Protein AF-A0A257E690-F1 (afdb_monomer)

Mean predicted aligned error: 9.6 Å

pLDDT: mean 78.74, std 11.75, range [43.84, 93.94]

Solvent-accessible surface area (backbone atoms only — not comparable to full-atom values): 4786 Å² total; per-residue (Å²): 140,64,71,90,71,39,64,64,58,56,51,53,51,50,51,53,53,46,51,74,74,40,67,65,53,58,58,50,49,47,21,51,53,25,24,54,51,25,36,49,58,59,69,34,76,87,37,52,87,82,40,76,93,47,70,66,56,44,51,53,35,16,52,46,32,18,50,49,40,43,52,51,52,53,52,51,59,51,52,56,59,56,61,76,76,114

Sequence (86 aa):
MNWLYDPLLWAALAQIIAMDRLPWLVPAGGALIGWIAGGMVVADLALQPFFPLDEWVHWIASVGSAAAVLLAGLWLARRERSTALN

Structure (mmCIF, N/CA/C/O backbone):
data_AF-A0A257E690-F1
#
_entry.id   AF-A0A257E690-F1
#
loop_
_atom_site.group_PDB
_atom_site.id
_atom_site.type_symbol
_atom_site.label_atom_id
_atom_site.label_alt_id
_atom_site.label_comp_id
_atom_site.label_asym_id
_atom_site.label_entity_id
_atom_site.label_seq_id
_atom_site.pdbx_PDB_ins_code
_atom_site.Cartn_x
_atom_site.Cartn_y
_atom_site.Cartn_z
_atom_site.occupancy
_atom_site.B_iso_or_equiv
_atom_site.auth_seq_id
_atom_site.auth_comp_id
_atom_site.auth_asym_id
_atom_site.auth_atom_id
_atom_site.pdbx_PDB_model_num
ATOM 1 N N . MET A 1 1 ? 3.806 4.128 40.060 1.00 65.50 1 MET A N 1
ATOM 2 C CA . MET A 1 1 ? 2.865 4.138 38.917 1.00 65.50 1 MET A CA 1
ATOM 3 C C . MET A 1 1 ? 3.405 5.096 37.864 1.00 65.50 1 MET A C 1
ATOM 5 O O . MET A 1 1 ? 2.927 6.216 37.764 1.00 65.50 1 MET A O 1
ATOM 9 N N . ASN A 1 2 ? 4.444 4.682 37.132 1.00 78.75 2 ASN A N 1
ATOM 10 C CA . ASN A 1 2 ? 5.176 5.580 36.223 1.00 78.75 2 ASN A CA 1
ATOM 11 C C . ASN A 1 2 ? 4.993 5.175 34.751 1.00 78.75 2 ASN A C 1
ATOM 13 O O . ASN A 1 2 ? 5.329 5.942 33.861 1.00 78.75 2 ASN A O 1
ATOM 17 N N . TRP A 1 3 ? 4.389 4.006 34.515 1.00 78.31 3 TRP A N 1
ATOM 18 C CA . TRP A 1 3 ? 4.166 3.421 33.194 1.00 78.31 3 TRP A CA 1
ATOM 19 C C . TRP A 1 3 ? 3.265 4.277 32.288 1.00 78.31 3 TRP A C 1
ATOM 21 O O . TRP A 1 3 ? 3.380 4.237 31.072 1.00 78.31 3 TRP A O 1
ATOM 31 N N . LEU A 1 4 ? 2.406 5.122 32.869 1.00 83.44 4 LEU A N 1
ATOM 32 C CA . LEU A 1 4 ? 1.571 6.077 32.128 1.00 83.44 4 LEU A CA 1
ATOM 33 C C . LEU A 1 4 ? 2.379 7.187 31.434 1.00 83.44 4 LEU A C 1
ATOM 35 O O . LEU A 1 4 ? 1.850 7.847 30.543 1.00 83.44 4 LEU A O 1
ATOM 39 N N . TYR A 1 5 ? 3.637 7.402 31.827 1.00 87.62 5 TYR A N 1
ATOM 40 C CA . TYR A 1 5 ? 4.524 8.393 31.211 1.00 87.62 5 TYR A CA 1
ATOM 41 C C . TYR A 1 5 ? 5.504 7.769 30.224 1.00 87.62 5 TYR A C 1
ATOM 43 O O . TYR A 1 5 ? 6.286 8.501 29.621 1.00 87.62 5 TYR A O 1
ATOM 51 N N . ASP A 1 6 ? 5.475 6.445 30.050 1.00 93.38 6 ASP A N 1
ATOM 52 C CA . ASP A 1 6 ? 6.379 5.785 29.122 1.00 93.38 6 ASP A CA 1
ATOM 53 C C . ASP A 1 6 ? 6.012 6.217 27.692 1.00 93.38 6 ASP A C 1
ATOM 55 O O . ASP A 1 6 ? 4.922 5.901 27.201 1.00 93.38 6 ASP A O 1
ATOM 59 N N . PRO A 1 7 ? 6.903 6.931 26.981 1.00 92.75 7 PRO A N 1
ATOM 60 C CA . PRO A 1 7 ? 6.601 7.451 25.648 1.00 92.75 7 PRO A CA 1
ATOM 61 C C . PRO A 1 7 ? 6.338 6.328 24.634 1.00 92.75 7 PRO A C 1
ATOM 63 O O . PRO A 1 7 ? 5.621 6.531 23.658 1.00 92.75 7 PRO A O 1
ATOM 66 N N . LEU A 1 8 ? 6.861 5.125 24.892 1.00 92.94 8 LEU A N 1
ATOM 67 C CA . LEU A 1 8 ? 6.623 3.926 24.087 1.00 92.94 8 LEU A CA 1
ATOM 68 C C . LEU A 1 8 ? 5.149 3.494 24.094 1.00 92.94 8 LEU A C 1
ATOM 70 O O . LEU A 1 8 ? 4.624 3.112 23.051 1.00 92.94 8 LEU A O 1
ATOM 74 N N . LEU A 1 9 ? 4.468 3.588 25.241 1.00 93.25 9 LEU A N 1
ATOM 75 C CA . LEU A 1 9 ? 3.049 3.238 25.351 1.00 93.25 9 LEU A CA 1
ATOM 76 C C . LEU A 1 9 ? 2.181 4.219 24.561 1.00 93.25 9 LEU A C 1
ATOM 78 O O . LEU A 1 9 ? 1.303 3.803 23.807 1.00 93.25 9 LEU A O 1
ATOM 82 N N . TRP A 1 10 ? 2.472 5.516 24.672 1.00 93.94 10 TRP A N 1
ATOM 83 C CA . TRP A 1 10 ? 1.787 6.544 23.890 1.00 93.94 10 TRP A CA 1
ATOM 84 C C . TRP A 1 10 ? 2.044 6.406 22.388 1.00 93.94 10 TRP A C 1
ATOM 86 O O . TRP A 1 10 ? 1.111 6.561 21.602 1.00 93.94 10 TRP A O 1
ATOM 96 N N . ALA A 1 11 ? 3.267 6.056 21.982 1.00 93.12 11 ALA A N 1
ATOM 97 C CA . ALA A 1 11 ? 3.595 5.798 20.582 1.00 93.12 11 ALA A CA 1
ATOM 98 C C . ALA A 1 11 ? 2.821 4.593 20.018 1.00 93.12 11 ALA A C 1
ATOM 100 O O . ALA A 1 11 ? 2.247 4.682 18.932 1.00 93.12 11 ALA A O 1
ATOM 101 N N . ALA A 1 12 ? 2.737 3.490 20.770 1.00 92.38 12 ALA A N 1
ATOM 102 C CA . ALA A 1 12 ? 1.969 2.314 20.366 1.00 92.38 12 ALA A CA 1
ATOM 103 C C . ALA A 1 12 ? 0.464 2.619 20.251 1.00 92.38 12 ALA A C 1
ATOM 105 O O . ALA A 1 12 ? -0.169 2.247 19.264 1.00 92.38 12 ALA A O 1
ATOM 106 N N . LEU A 1 13 ? -0.103 3.354 21.216 1.00 92.12 13 LEU A N 1
ATOM 107 C CA . LEU A 1 13 ? -1.502 3.795 21.167 1.00 92.12 13 LEU A CA 1
ATOM 108 C C . LEU A 1 13 ? -1.771 4.708 19.969 1.00 92.12 13 LEU A C 1
ATOM 110 O O . LEU A 1 13 ? -2.782 4.543 19.288 1.00 92.12 13 LEU A O 1
ATOM 114 N N . ALA A 1 14 ? -0.858 5.637 19.678 1.00 92.44 14 ALA A N 1
ATOM 115 C CA . ALA A 1 14 ? -0.963 6.502 18.510 1.00 92.44 14 ALA A CA 1
ATOM 116 C C . ALA A 1 14 ? -0.997 5.690 17.207 1.00 92.44 14 ALA A C 1
ATOM 118 O O . ALA A 1 14 ? -1.806 5.989 16.330 1.00 92.44 14 ALA A O 1
ATOM 119 N N . GLN A 1 15 ? -0.182 4.634 17.097 1.00 91.06 15 GLN A N 1
ATOM 120 C CA . GLN A 1 15 ? -0.192 3.748 15.933 1.00 91.06 15 GLN A CA 1
ATOM 121 C C . GLN A 1 15 ? -1.523 3.002 15.784 1.00 91.06 15 GLN A C 1
ATOM 123 O O . GLN A 1 15 ? -2.071 2.964 14.685 1.00 91.06 15 GLN A O 1
ATOM 128 N N . ILE A 1 16 ? -2.080 2.468 16.874 1.00 90.69 16 ILE A N 1
ATOM 129 C CA . ILE A 1 16 ? -3.381 1.776 16.851 1.00 90.69 16 ILE A CA 1
ATOM 130 C C . ILE A 1 16 ? -4.488 2.738 16.397 1.00 90.69 16 ILE A C 1
ATOM 132 O O . ILE A 1 16 ? -5.224 2.444 15.458 1.00 90.69 16 ILE A O 1
ATOM 136 N N . ILE A 1 17 ? -4.540 3.937 16.987 1.00 89.62 17 ILE A N 1
ATOM 137 C CA . ILE A 1 17 ? -5.523 4.967 16.625 1.00 89.62 17 ILE A CA 1
ATOM 138 C C . ILE A 1 17 ? -5.368 5.392 15.157 1.00 89.62 17 ILE A C 1
ATOM 140 O O . ILE A 1 17 ? -6.361 5.638 14.468 1.00 89.62 17 ILE A O 1
ATOM 144 N N . ALA A 1 18 ? -4.134 5.481 14.657 1.00 89.56 18 ALA A N 1
ATOM 145 C CA . ALA A 1 18 ? -3.874 5.807 13.261 1.00 89.56 18 ALA A CA 1
ATOM 146 C C . ALA A 1 18 ? -4.419 4.729 12.311 1.00 89.56 18 ALA A C 1
ATOM 148 O O . ALA A 1 18 ? -5.018 5.078 11.292 1.00 89.56 18 ALA A O 1
ATOM 149 N N . MET A 1 19 ? -4.269 3.444 12.652 1.00 87.50 19 MET A N 1
ATOM 150 C CA . MET A 1 19 ? -4.804 2.340 11.846 1.00 87.50 19 MET A CA 1
ATOM 151 C C . MET A 1 19 ? -6.338 2.343 11.801 1.00 87.50 19 MET A C 1
ATOM 153 O O . MET A 1 19 ? -6.904 2.117 10.733 1.00 87.50 19 MET A O 1
ATOM 157 N N . ASP A 1 20 ? -7.005 2.696 12.903 1.00 86.38 20 ASP A N 1
ATOM 158 C CA . ASP A 1 20 ? -8.470 2.815 12.943 1.00 86.38 20 ASP A CA 1
ATOM 159 C C . ASP A 1 20 ? -8.992 4.008 12.125 1.00 86.38 20 ASP A C 1
ATOM 161 O O . ASP A 1 20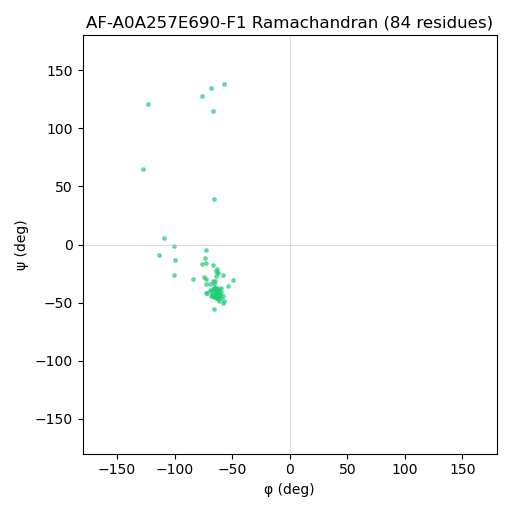 ? -10.071 3.954 11.532 1.00 86.38 20 ASP A O 1
ATOM 165 N N . ARG A 1 21 ? -8.238 5.115 12.078 1.00 86.94 21 ARG A N 1
ATOM 166 C CA . ARG A 1 21 ? -8.644 6.340 11.366 1.00 86.94 21 ARG A CA 1
ATOM 167 C C . ARG A 1 21 ? -8.318 6.319 9.876 1.00 86.94 21 ARG A C 1
ATOM 169 O O . ARG A 1 21 ? -9.017 6.973 9.103 1.00 86.94 21 ARG A O 1
ATOM 176 N N . LEU A 1 22 ? -7.258 5.623 9.468 1.00 88.50 22 LEU A N 1
ATOM 177 C CA . LEU A 1 22 ? -6.720 5.664 8.106 1.00 88.50 22 LEU A CA 1
ATOM 178 C C . LEU A 1 22 ? -6.574 4.247 7.521 1.00 88.50 22 LEU A C 1
ATOM 180 O O . LEU A 1 22 ? -5.469 3.824 7.188 1.00 88.50 22 LEU A O 1
ATOM 184 N N . PRO A 1 23 ? -7.673 3.503 7.309 1.00 81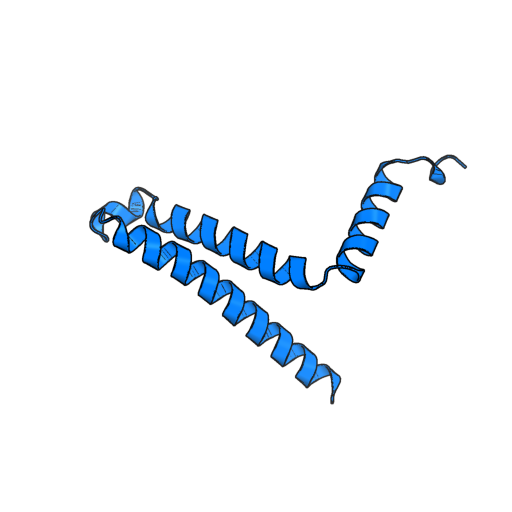.56 23 PRO A N 1
ATOM 185 C CA . PRO A 1 23 ? -7.605 2.143 6.766 1.00 81.56 23 PRO A CA 1
ATOM 186 C C . PRO A 1 23 ? -7.030 2.084 5.340 1.00 81.56 23 PRO A C 1
ATOM 188 O O . PRO A 1 23 ? -6.525 1.049 4.912 1.00 81.56 23 PRO A O 1
ATOM 191 N N . TRP A 1 24 ? -7.054 3.197 4.598 1.00 84.69 24 TRP A N 1
ATOM 192 C CA . TRP A 1 24 ? -6.443 3.295 3.269 1.00 84.69 24 TRP A CA 1
ATOM 193 C C . TRP A 1 24 ? -4.906 3.346 3.306 1.00 84.69 24 TRP A C 1
ATOM 195 O O . TRP A 1 24 ? -4.277 3.097 2.277 1.00 84.69 24 TRP A O 1
ATOM 205 N N . LEU A 1 25 ? -4.284 3.615 4.464 1.00 86.56 25 LEU A N 1
ATOM 206 C CA . LEU A 1 25 ? -2.822 3.683 4.581 1.00 86.56 25 LEU A CA 1
ATOM 207 C C . LEU A 1 25 ? -2.158 2.319 4.359 1.00 86.56 25 LEU A C 1
ATOM 209 O O . LEU A 1 25 ? -1.055 2.259 3.829 1.00 86.56 25 LEU A O 1
ATOM 213 N N . VAL A 1 26 ? -2.830 1.226 4.729 1.00 85.81 26 VAL A N 1
ATOM 214 C CA . VAL A 1 26 ? -2.315 -0.143 4.570 1.00 85.81 26 VAL A CA 1
ATOM 215 C C . VAL A 1 26 ? -2.160 -0.530 3.091 1.00 85.81 26 VAL A C 1
ATOM 217 O O . VAL A 1 26 ? -1.043 -0.861 2.687 1.00 85.81 26 VAL A O 1
ATOM 220 N N . PRO A 1 27 ? -3.206 -0.453 2.240 1.00 87.69 27 PRO A N 1
ATOM 221 C CA . PRO A 1 27 ? -3.047 -0.744 0.817 1.00 87.69 27 PRO A CA 1
ATOM 222 C C . PRO A 1 27 ? -2.144 0.276 0.110 1.00 87.69 27 PRO A C 1
ATOM 224 O O . PRO A 1 27 ? -1.390 -0.115 -0.777 1.00 87.69 27 PRO A O 1
ATOM 227 N N . ALA A 1 28 ? -2.160 1.553 0.515 1.00 87.44 28 ALA A N 1
ATOM 228 C CA . ALA A 1 28 ? -1.274 2.571 -0.052 1.00 87.44 28 ALA A CA 1
ATOM 229 C C . ALA A 1 28 ? 0.208 2.304 0.269 1.00 87.44 28 ALA A C 1
ATOM 231 O O . ALA A 1 28 ? 1.053 2.354 -0.622 1.00 87.44 28 ALA A O 1
ATOM 232 N N . GLY A 1 29 ? 0.521 1.966 1.523 1.00 87.62 29 GLY A N 1
ATOM 233 C CA . GLY A 1 29 ? 1.872 1.612 1.955 1.00 87.62 29 GLY A CA 1
ATOM 234 C C . GLY A 1 29 ? 2.371 0.337 1.280 1.00 87.62 29 GLY A C 1
ATOM 235 O O . GLY A 1 29 ? 3.488 0.313 0.770 1.00 87.62 29 GLY A O 1
ATOM 236 N N . GLY A 1 30 ? 1.524 -0.693 1.185 1.00 88.19 30 GLY A N 1
ATOM 237 C CA . GLY A 1 30 ? 1.847 -1.919 0.453 1.00 88.19 30 GLY A CA 1
ATOM 238 C C . GLY A 1 30 ? 2.145 -1.655 -1.024 1.00 88.19 30 GLY A C 1
ATOM 239 O O . GLY A 1 30 ? 3.154 -2.131 -1.538 1.0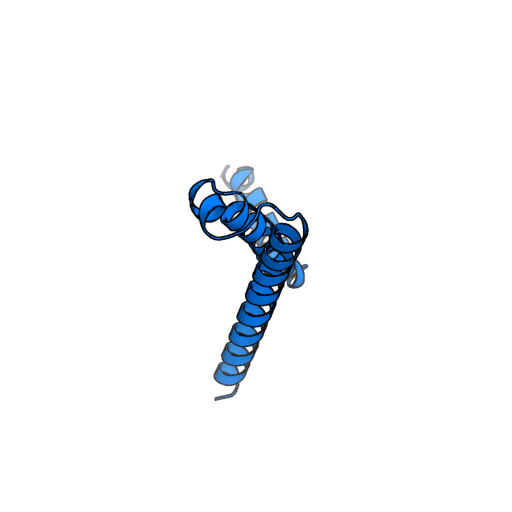0 88.19 30 GLY A O 1
ATOM 240 N N . ALA A 1 31 ? 1.319 -0.848 -1.694 1.00 88.38 31 ALA A N 1
ATOM 241 C CA . ALA A 1 31 ? 1.537 -0.470 -3.090 1.00 88.38 31 ALA A CA 1
ATOM 242 C C . ALA A 1 31 ? 2.852 0.293 -3.292 1.00 88.38 31 ALA A C 1
ATOM 244 O O . ALA A 1 31 ? 3.580 0.013 -4.242 1.00 88.38 31 ALA A O 1
ATOM 245 N N . LEU A 1 32 ? 3.179 1.217 -2.381 1.00 89.88 32 LEU A N 1
ATOM 246 C CA . LEU A 1 32 ? 4.422 1.983 -2.427 1.00 89.88 32 LEU A CA 1
ATOM 247 C C . LEU A 1 32 ? 5.651 1.087 -2.218 1.00 89.88 32 LEU A C 1
ATOM 249 O O . LEU A 1 32 ? 6.622 1.191 -2.962 1.00 89.88 32 LEU A O 1
ATOM 253 N N . ILE A 1 33 ? 5.600 0.170 -1.249 1.00 88.62 33 ILE A N 1
ATOM 254 C CA . ILE A 1 33 ? 6.670 -0.814 -1.035 1.00 88.62 33 ILE A CA 1
ATOM 255 C C . ILE A 1 33 ? 6.799 -1.723 -2.264 1.00 88.62 33 ILE A C 1
ATOM 257 O O . ILE A 1 33 ? 7.912 -1.977 -2.717 1.00 88.62 33 ILE A O 1
ATOM 261 N N . GLY A 1 34 ? 5.678 -2.158 -2.848 1.00 86.81 34 GLY A N 1
ATOM 262 C CA . GLY A 1 34 ? 5.645 -2.931 -4.089 1.00 86.81 34 GLY A CA 1
ATOM 263 C C . GLY A 1 34 ? 6.303 -2.200 -5.257 1.00 86.81 34 GLY A C 1
ATOM 264 O O . GLY A 1 34 ? 7.108 -2.800 -5.966 1.00 86.81 34 GLY A O 1
ATOM 265 N N . TRP A 1 35 ? 6.026 -0.905 -5.422 1.00 84.81 35 TRP A N 1
ATOM 266 C CA . TRP A 1 35 ? 6.657 -0.054 -6.436 1.00 84.81 35 TRP A CA 1
ATOM 267 C C . TRP A 1 35 ? 8.182 -0.021 -6.282 1.00 84.81 35 TRP A C 1
ATOM 269 O O . TRP A 1 35 ? 8.912 -0.282 -7.238 1.00 84.81 35 TRP A O 1
ATOM 279 N N . ILE A 1 36 ? 8.664 0.251 -5.063 1.00 84.81 36 ILE A N 1
ATOM 280 C CA . ILE A 1 36 ? 10.100 0.339 -4.761 1.00 84.81 36 ILE A CA 1
ATOM 281 C C . ILE A 1 36 ? 10.773 -1.023 -4.970 1.00 84.81 36 ILE A C 1
ATOM 283 O O . ILE A 1 36 ? 11.819 -1.104 -5.613 1.00 84.81 36 ILE A O 1
ATOM 287 N N . ALA A 1 37 ? 10.151 -2.100 -4.488 1.00 84.50 37 ALA A N 1
ATOM 288 C CA . ALA A 1 37 ? 10.661 -3.456 -4.648 1.00 84.50 37 ALA A CA 1
ATOM 289 C C . ALA A 1 37 ? 10.727 -3.883 -6.124 1.00 84.50 37 ALA A C 1
ATOM 291 O O . ALA A 1 37 ? 11.720 -4.473 -6.534 1.00 84.50 37 ALA A O 1
ATOM 292 N N . GLY A 1 38 ? 9.725 -3.552 -6.946 1.00 79.94 38 GLY A N 1
ATOM 293 C CA . GLY A 1 38 ? 9.743 -3.869 -8.381 1.00 79.94 38 GLY A CA 1
ATOM 294 C C . GLY A 1 38 ? 10.826 -3.116 -9.147 1.00 79.94 38 GLY A C 1
ATOM 295 O O . GLY A 1 38 ? 11.494 -3.699 -10.000 1.00 79.94 38 GLY A O 1
ATOM 296 N N . GLY A 1 39 ? 11.054 -1.849 -8.788 1.00 74.12 39 GLY A N 1
ATOM 297 C CA . GLY A 1 39 ? 12.181 -1.076 -9.304 1.00 74.12 39 GLY A CA 1
ATOM 298 C C . GLY A 1 39 ? 13.533 -1.678 -8.906 1.00 74.12 39 GLY A C 1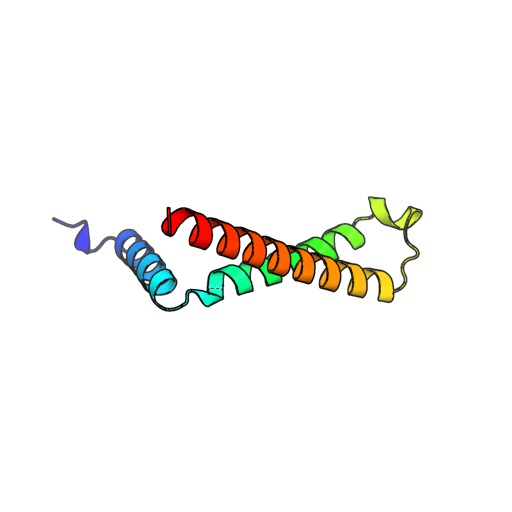
ATOM 299 O O . GLY A 1 39 ? 14.426 -1.766 -9.745 1.00 74.12 39 GLY A O 1
ATOM 300 N N . MET A 1 40 ? 13.670 -2.148 -7.659 1.00 79.31 40 MET A N 1
ATOM 301 C CA . MET A 1 40 ? 14.887 -2.812 -7.172 1.00 79.31 40 MET A CA 1
ATOM 302 C C . MET A 1 40 ? 15.150 -4.155 -7.849 1.00 79.31 40 MET A C 1
ATOM 304 O O . MET A 1 40 ? 16.295 -4.425 -8.189 1.00 79.31 40 MET A O 1
ATOM 308 N N . VAL A 1 41 ? 14.115 -4.970 -8.082 1.00 71.88 41 VAL A N 1
ATOM 309 C CA . VAL A 1 41 ? 14.261 -6.254 -8.784 1.00 71.88 41 VAL A CA 1
ATOM 310 C C . VAL A 1 41 ? 14.873 -6.024 -10.165 1.00 71.88 41 VAL A C 1
ATOM 312 O O . VAL A 1 41 ? 15.867 -6.651 -10.492 1.00 71.88 41 VAL A O 1
ATOM 315 N N . VAL A 1 42 ? 14.360 -5.077 -10.956 1.00 64.56 42 VAL A N 1
ATOM 316 C CA . VAL A 1 42 ? 14.900 -4.815 -12.306 1.00 64.56 42 VAL A CA 1
ATOM 317 C C . VAL A 1 42 ? 16.240 -4.081 -12.298 1.00 64.56 42 VAL A C 1
ATOM 319 O O . VAL A 1 42 ? 17.033 -4.259 -13.217 1.00 64.56 42 VAL A O 1
ATOM 322 N N . ALA A 1 43 ? 16.511 -3.271 -11.274 1.00 65.62 43 ALA A N 1
ATOM 323 C CA . ALA A 1 43 ? 17.799 -2.599 -11.120 1.00 65.62 43 ALA A CA 1
ATOM 324 C C . ALA A 1 43 ? 18.933 -3.548 -10.686 1.00 65.62 43 ALA A C 1
ATOM 326 O O . ALA A 1 43 ? 20.100 -3.152 -10.731 1.00 65.62 43 ALA A O 1
ATOM 327 N N . ASP A 1 44 ? 18.615 -4.776 -10.268 1.00 67.19 44 ASP A N 1
ATOM 328 C CA . ASP A 1 44 ? 19.615 -5.744 -9.840 1.00 67.19 44 ASP A CA 1
ATOM 329 C C . ASP A 1 44 ? 20.487 -6.208 -11.023 1.00 67.19 44 ASP A C 1
ATOM 331 O O . ASP A 1 44 ? 19.996 -6.540 -12.108 1.00 67.19 44 ASP A O 1
ATOM 335 N N . LEU A 1 45 ? 21.809 -6.260 -10.812 1.00 57.16 45 LEU A N 1
ATOM 336 C CA . LEU A 1 45 ? 22.801 -6.607 -11.842 1.00 57.16 45 LEU A CA 1
ATOM 337 C C . LEU A 1 45 ? 22.537 -8.000 -12.442 1.00 57.16 45 LEU A C 1
ATOM 339 O O . LEU A 1 45 ? 22.875 -8.264 -13.594 1.00 57.16 45 LEU A O 1
ATOM 343 N N . ALA A 1 46 ? 21.897 -8.877 -11.663 1.00 60.09 46 ALA A N 1
ATOM 344 C CA . ALA A 1 46 ? 21.512 -10.229 -12.054 1.00 60.09 46 ALA A CA 1
ATOM 345 C C . ALA A 1 46 ? 20.481 -10.281 -13.199 1.00 60.09 46 ALA A C 1
ATOM 347 O O . ALA A 1 46 ? 20.404 -11.290 -13.901 1.00 60.09 46 ALA A O 1
ATOM 348 N N . LEU A 1 47 ? 19.707 -9.210 -13.412 1.00 59.28 47 LEU A N 1
ATOM 349 C CA . LEU A 1 47 ? 18.667 -9.130 -14.444 1.00 59.28 47 LEU A CA 1
ATOM 350 C C . LEU A 1 47 ? 19.108 -8.380 -15.711 1.00 59.28 47 LEU A C 1
ATOM 352 O O . LEU A 1 47 ? 18.486 -8.561 -16.757 1.00 59.28 47 LEU A O 1
ATOM 356 N N . GLN A 1 48 ? 20.232 -7.653 -15.665 1.00 58.81 48 GLN A N 1
ATOM 357 C CA . GLN A 1 48 ? 20.847 -6.999 -16.832 1.00 58.81 48 GLN A CA 1
ATOM 358 C C . GLN A 1 48 ? 21.118 -7.916 -18.042 1.00 58.81 48 GLN A C 1
ATOM 360 O O . GLN A 1 48 ? 20.968 -7.445 -19.168 1.00 58.81 48 GLN A O 1
ATOM 365 N N . PRO A 1 49 ? 21.500 -9.204 -17.891 1.00 62.94 49 PRO A N 1
ATOM 366 C CA . PRO A 1 49 ? 21.687 -10.070 -19.056 1.00 62.94 49 PRO A CA 1
ATOM 367 C C . PRO A 1 49 ? 20.369 -10.569 -19.675 1.00 62.94 49 PRO A C 1
ATOM 369 O O . PRO A 1 49 ? 20.385 -11.033 -20.812 1.00 62.94 49 PRO A O 1
ATOM 372 N N . PHE A 1 50 ? 19.240 -10.485 -18.960 1.00 62.03 50 PHE A N 1
ATOM 373 C CA . PHE A 1 50 ? 17.928 -10.936 -19.449 1.00 62.03 50 PHE A CA 1
ATOM 374 C C . PHE A 1 50 ? 17.048 -9.791 -19.957 1.00 62.03 50 PHE A C 1
ATOM 376 O O . PHE A 1 50 ? 16.197 -10.018 -20.816 1.00 62.03 50 PHE A O 1
ATOM 383 N N . PHE A 1 51 ? 17.257 -8.572 -19.455 1.00 60.66 51 PHE A N 1
ATOM 384 C CA . PHE A 1 51 ? 16.495 -7.393 -19.840 1.00 60.66 51 PHE A CA 1
ATOM 385 C C . PHE A 1 51 ? 17.436 -6.305 -20.366 1.00 60.66 51 PHE A C 1
ATOM 387 O O . PHE A 1 51 ? 18.314 -5.865 -19.620 1.00 60.66 51 PHE A O 1
ATOM 394 N N . PRO A 1 52 ? 17.274 -5.842 -21.622 1.00 60.78 52 PRO A N 1
ATOM 395 C CA . PRO 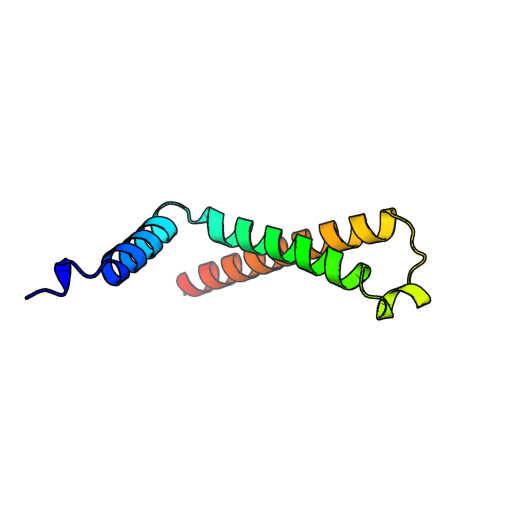A 1 52 ? 17.985 -4.656 -22.077 1.00 60.78 52 PRO A CA 1
ATOM 396 C C . PRO A 1 52 ? 17.641 -3.497 -21.135 1.00 60.78 52 PRO A C 1
ATOM 398 O O . PRO A 1 52 ? 16.489 -3.356 -20.725 1.00 60.78 52 PRO A O 1
ATOM 401 N N . LEU A 1 53 ? 18.651 -2.698 -20.778 1.00 59.56 53 LEU A N 1
ATOM 402 C CA . LEU A 1 53 ? 18.592 -1.525 -19.890 1.00 59.56 53 LEU A CA 1
ATOM 403 C C . LEU A 1 53 ? 17.756 -0.367 -20.480 1.00 59.56 53 LEU A C 1
ATOM 405 O O . LEU A 1 53 ? 18.120 0.799 -20.359 1.00 59.56 53 LEU A O 1
ATOM 409 N N . ASP A 1 54 ? 16.646 -0.674 -21.143 1.00 63.50 54 ASP A N 1
ATOM 410 C CA . ASP A 1 54 ? 15.678 0.316 -21.569 1.00 63.50 54 ASP A CA 1
ATOM 411 C C . ASP A 1 54 ? 14.861 0.765 -20.360 1.00 63.50 54 ASP A C 1
ATOM 413 O O . ASP A 1 54 ? 14.257 -0.033 -19.637 1.00 63.50 54 ASP A O 1
ATOM 417 N N . GLU A 1 55 ? 14.803 2.081 -20.178 1.00 65.81 55 GLU A N 1
ATOM 418 C CA . GLU A 1 55 ? 14.065 2.780 -19.120 1.00 65.81 55 GLU A CA 1
ATOM 419 C C . GLU A 1 55 ? 12.609 2.287 -19.002 1.00 65.81 55 GLU A C 1
ATOM 421 O O . GLU A 1 55 ? 12.037 2.210 -17.914 1.00 65.81 55 GLU A O 1
ATOM 426 N N . TRP A 1 56 ? 12.031 1.852 -20.123 1.00 68.94 56 TRP A N 1
ATOM 427 C CA . TRP A 1 56 ? 10.698 1.264 -20.217 1.00 68.94 56 TRP A CA 1
ATOM 428 C C . TRP A 1 56 ? 10.507 -0.001 -19.374 1.00 68.94 56 TRP A C 1
ATOM 430 O O . TRP A 1 56 ? 9.436 -0.183 -18.793 1.00 68.94 56 TRP A O 1
ATOM 440 N N . VAL A 1 57 ? 11.518 -0.866 -19.262 1.00 68.50 57 VAL A N 1
ATOM 441 C CA . VAL A 1 57 ? 11.417 -2.112 -18.483 1.00 68.50 57 VAL A CA 1
ATOM 442 C C . VAL A 1 57 ? 11.342 -1.800 -16.990 1.00 68.50 57 VAL A C 1
ATOM 444 O O . VAL A 1 57 ? 10.549 -2.406 -16.269 1.00 68.50 57 VAL A O 1
ATOM 447 N N . HIS A 1 58 ? 12.103 -0.803 -16.534 1.00 69.00 58 HIS A N 1
ATOM 448 C CA . HIS A 1 58 ? 12.066 -0.348 -15.147 1.00 69.00 58 HIS A CA 1
ATOM 449 C C . HIS A 1 58 ? 10.692 0.235 -14.780 1.00 69.00 58 HIS A C 1
ATOM 451 O O . HIS A 1 58 ? 10.130 -0.092 -13.730 1.00 69.00 58 HIS A O 1
ATOM 457 N N . TRP A 1 59 ? 10.104 1.041 -15.670 1.00 73.94 59 TRP A N 1
ATOM 458 C CA . TRP A 1 59 ? 8.754 1.583 -15.492 1.00 73.94 59 TRP A CA 1
ATOM 459 C C . TRP A 1 59 ? 7.680 0.493 -15.473 1.00 73.94 59 TRP A C 1
ATOM 461 O O . TRP A 1 59 ? 6.834 0.481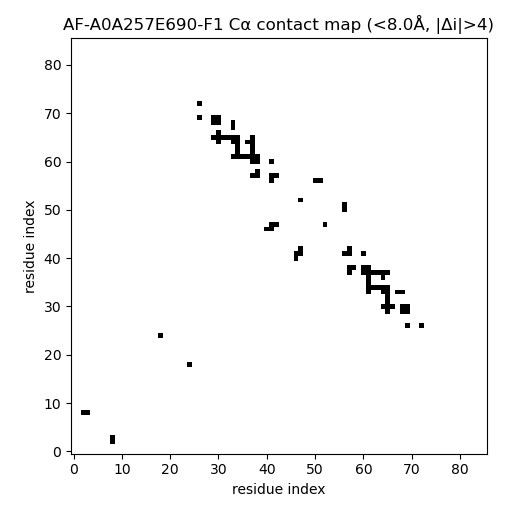 -14.584 1.00 73.94 59 TRP A O 1
ATOM 471 N N . ILE A 1 60 ? 7.717 -0.460 -16.406 1.00 77.94 60 ILE A N 1
ATOM 472 C CA . ILE A 1 60 ? 6.727 -1.546 -16.450 1.00 77.94 60 ILE A CA 1
ATOM 473 C C . ILE A 1 60 ? 6.843 -2.448 -15.220 1.00 77.94 60 ILE A C 1
ATOM 475 O O . ILE A 1 60 ? 5.823 -2.870 -14.681 1.00 77.94 60 ILE A O 1
ATOM 479 N N . ALA A 1 61 ? 8.054 -2.729 -14.743 1.00 75.06 61 ALA A N 1
ATOM 480 C CA . ALA A 1 61 ? 8.246 -3.584 -13.580 1.00 75.06 61 ALA A CA 1
ATOM 481 C C . ALA A 1 61 ? 7.823 -2.923 -12.264 1.00 75.06 61 ALA A C 1
ATOM 483 O O . ALA A 1 61 ? 7.174 -3.574 -11.448 1.00 75.06 61 ALA A O 1
ATOM 484 N N . SER A 1 62 ? 8.135 -1.639 -12.075 1.00 77.12 62 SER A N 1
ATOM 485 C CA . SER A 1 62 ? 7.709 -0.863 -10.899 1.00 77.12 62 SER A CA 1
ATOM 486 C C . SER A 1 62 ? 6.192 -0.644 -10.866 1.00 77.12 62 SER A C 1
ATOM 488 O O . SER A 1 62 ? 5.545 -0.880 -9.843 1.00 77.12 62 SER A O 1
ATOM 490 N N . VAL A 1 63 ? 5.590 -0.279 -12.004 1.00 82.25 63 VAL A N 1
ATOM 491 C CA . VAL A 1 63 ? 4.127 -0.183 -12.140 1.00 82.25 63 VAL A CA 1
ATOM 492 C C . VAL A 1 63 ? 3.483 -1.560 -11.962 1.00 82.25 63 VAL A C 1
ATOM 494 O O . VAL A 1 63 ? 2.466 -1.691 -11.279 1.00 82.25 63 VAL A O 1
ATOM 497 N N . GLY A 1 64 ? 4.079 -2.598 -12.550 1.00 84.62 64 GLY A N 1
ATOM 498 C CA . GLY A 1 64 ? 3.577 -3.968 -12.523 1.00 84.62 64 GLY A CA 1
ATOM 499 C C . GLY A 1 64 ? 3.550 -4.561 -11.118 1.00 84.62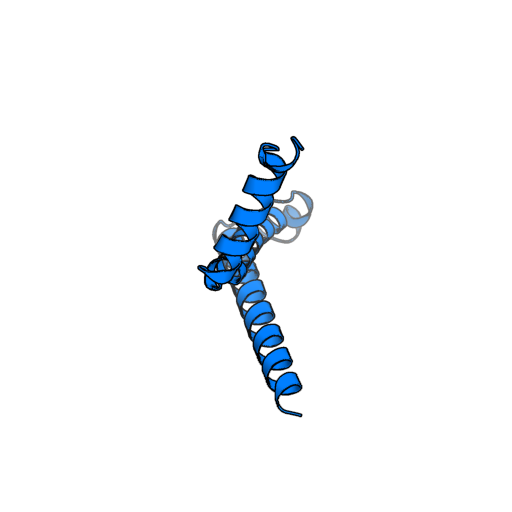 64 GLY A C 1
ATOM 500 O O . GLY A 1 64 ? 2.539 -5.136 -10.716 1.00 84.62 64 GLY A O 1
ATOM 501 N N . SER A 1 65 ? 4.612 -4.374 -10.335 1.00 81.75 65 SER A N 1
ATOM 502 C CA . SER A 1 65 ? 4.670 -4.837 -8.946 1.00 81.75 65 SER A CA 1
ATOM 503 C C . SER A 1 65 ? 3.707 -4.065 -8.041 1.00 81.75 65 SER A C 1
ATOM 505 O O . SER A 1 65 ? 3.026 -4.676 -7.217 1.00 81.75 65 SER A O 1
ATOM 507 N N . ALA A 1 66 ? 3.572 -2.747 -8.218 1.00 85.94 66 ALA A N 1
ATOM 508 C CA . ALA A 1 66 ? 2.605 -1.943 -7.473 1.00 85.94 66 ALA A CA 1
ATOM 509 C C . ALA A 1 66 ? 1.160 -2.380 -7.760 1.00 85.94 66 ALA A C 1
ATOM 511 O O . ALA A 1 66 ? 0.366 -2.578 -6.835 1.00 85.94 66 ALA A O 1
ATOM 512 N N . ALA A 1 67 ? 0.830 -2.599 -9.037 1.00 85.94 67 ALA A N 1
ATOM 513 C CA . ALA A 1 67 ? -0.470 -3.117 -9.446 1.00 85.94 67 ALA A CA 1
ATOM 514 C C . ALA A 1 67 ? -0.720 -4.523 -8.882 1.00 85.94 67 ALA A C 1
ATOM 516 O O . ALA A 1 67 ? -1.804 -4.788 -8.363 1.00 85.94 67 ALA A O 1
ATOM 517 N N . ALA A 1 68 ? 0.281 -5.407 -8.917 1.00 85.88 68 ALA A N 1
ATOM 518 C CA . ALA A 1 68 ? 0.178 -6.753 -8.362 1.00 85.88 68 ALA A CA 1
ATOM 519 C C . ALA A 1 68 ? -0.113 -6.736 -6.853 1.00 85.88 68 ALA A C 1
ATOM 521 O O . ALA A 1 68 ? -0.998 -7.462 -6.400 1.00 85.88 68 ALA A O 1
ATOM 522 N N . VAL A 1 69 ? 0.562 -5.875 -6.079 1.00 86.81 69 VAL A N 1
ATOM 523 C CA . VAL A 1 69 ? 0.315 -5.742 -4.633 1.00 86.81 69 VAL A CA 1
ATOM 524 C C . VAL A 1 69 ? -1.089 -5.205 -4.350 1.00 86.81 69 VAL A C 1
ATOM 526 O O . VAL A 1 69 ? -1.789 -5.750 -3.495 1.00 86.81 69 VAL A O 1
ATOM 529 N N . LEU A 1 70 ? -1.546 -4.192 -5.093 1.00 86.31 70 LEU A N 1
ATOM 530 C CA . LEU A 1 70 ? -2.907 -3.660 -4.955 1.00 86.31 70 LEU A CA 1
ATOM 531 C C . LEU A 1 70 ?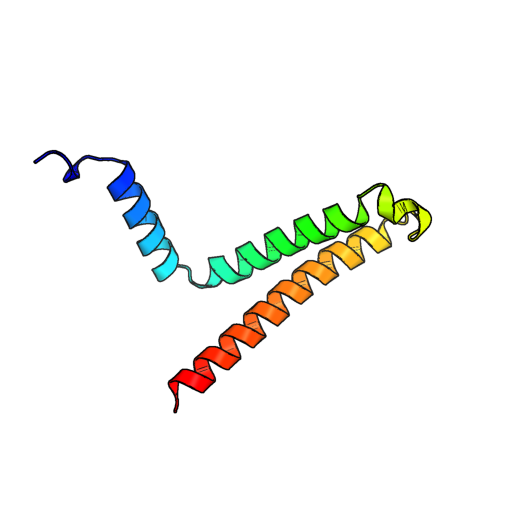 -3.973 -4.708 -5.290 1.00 86.31 70 LEU A C 1
ATOM 533 O O . LEU A 1 70 ? -4.951 -4.853 -4.556 1.00 86.31 70 LEU A O 1
ATOM 537 N N . LEU A 1 71 ? -3.783 -5.456 -6.379 1.00 87.62 71 LEU A N 1
ATOM 538 C CA . LEU A 1 71 ? -4.697 -6.516 -6.799 1.00 87.62 71 LEU A CA 1
ATOM 539 C C . LEU A 1 71 ? -4.731 -7.662 -5.785 1.00 87.62 71 LEU A C 1
ATOM 541 O O . LEU A 1 71 ? -5.818 -8.115 -5.423 1.00 87.62 71 LEU A O 1
ATOM 545 N N . ALA A 1 72 ? -3.571 -8.096 -5.287 1.00 85.88 72 ALA A N 1
ATOM 546 C CA . ALA A 1 72 ? -3.472 -9.129 -4.261 1.00 85.88 72 ALA A CA 1
ATOM 547 C C . ALA A 1 72 ? -4.143 -8.688 -2.951 1.00 85.88 72 ALA A C 1
ATOM 549 O O . ALA A 1 72 ? -4.949 -9.435 -2.396 1.00 85.88 72 ALA A O 1
ATOM 550 N N . GLY A 1 73 ? -3.885 -7.455 -2.502 1.00 83.25 73 GLY A N 1
ATOM 551 C CA . GLY A 1 73 ? -4.512 -6.880 -1.312 1.00 83.25 73 GLY A CA 1
ATOM 552 C C . GLY A 1 73 ? -6.030 -6.759 -1.452 1.00 83.25 73 GLY A C 1
ATOM 553 O O . GLY A 1 73 ? -6.773 -7.141 -0.548 1.00 83.25 73 GLY A O 1
ATOM 554 N N . LEU A 1 74 ? -6.518 -6.311 -2.614 1.00 84.31 74 LEU A N 1
ATOM 555 C CA . LEU A 1 74 ? -7.952 -6.232 -2.896 1.00 84.31 74 LEU A CA 1
ATOM 556 C C . LEU A 1 74 ? -8.604 -7.619 -2.949 1.00 84.31 74 LEU A C 1
ATOM 558 O O . LEU A 1 74 ? -9.736 -7.785 -2.494 1.00 84.31 74 LEU A O 1
ATOM 562 N N . TRP A 1 75 ? -7.912 -8.617 -3.496 1.00 85.69 75 TRP A N 1
ATOM 563 C CA . TRP A 1 75 ? -8.406 -9.988 -3.573 1.00 85.69 75 TRP A CA 1
ATOM 564 C C . TRP A 1 75 ? -8.499 -10.655 -2.197 1.00 85.69 75 TRP A C 1
ATOM 566 O O . TRP A 1 75 ? -9.536 -11.245 -1.886 1.00 85.69 75 TRP A O 1
ATOM 576 N N . LEU A 1 76 ? -7.481 -10.501 -1.344 1.00 83.12 76 LEU A N 1
ATOM 577 C CA . LEU A 1 76 ? -7.511 -10.987 0.041 1.00 83.12 76 LEU A CA 1
ATOM 578 C C . LEU A 1 76 ? -8.618 -10.300 0.852 1.00 83.12 76 LEU A C 1
ATOM 580 O O . LEU A 1 76 ? -9.445 -10.977 1.459 1.00 83.12 76 LEU A O 1
ATOM 584 N N . ALA A 1 77 ? -8.726 -8.972 0.755 1.00 81.50 77 ALA A N 1
ATOM 585 C CA . ALA A 1 77 ? -9.757 -8.200 1.453 1.00 81.50 77 ALA A CA 1
ATOM 586 C C . ALA A 1 77 ? -11.189 -8.542 0.999 1.00 81.50 77 ALA A C 1
ATOM 588 O O . ALA A 1 77 ? -12.154 -8.362 1.749 1.00 81.50 77 ALA A O 1
ATOM 589 N N . ARG A 1 78 ? -11.357 -9.002 -0.248 1.00 80.38 78 ARG A N 1
ATOM 590 C CA . ARG A 1 78 ? -12.636 -9.528 -0.747 1.00 80.38 78 ARG A CA 1
ATOM 591 C C . ARG A 1 78 ? -12.941 -10.902 -0.154 1.00 80.38 78 ARG A C 1
ATOM 593 O O . ARG A 1 78 ? -14.081 -11.122 0.237 1.00 80.38 78 ARG A O 1
ATOM 600 N N . ARG A 1 79 ? -11.944 -11.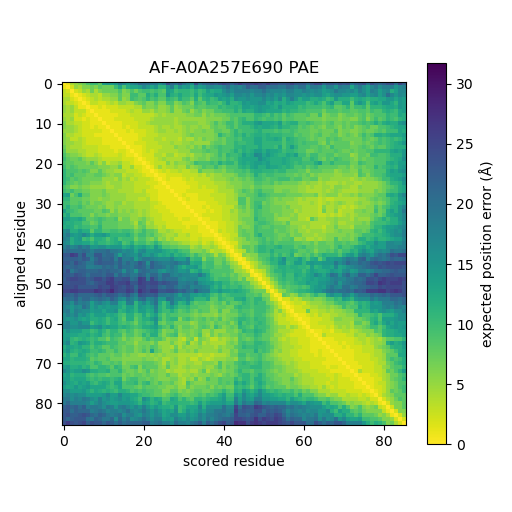789 -0.048 1.00 77.69 79 ARG A N 1
ATOM 601 C CA . ARG A 1 79 ? -12.103 -13.134 0.535 1.00 77.69 79 ARG A CA 1
ATOM 602 C C . ARG A 1 79 ? -12.483 -13.086 2.013 1.00 77.69 79 ARG A C 1
ATOM 604 O O . ARG A 1 79 ? -13.417 -13.769 2.408 1.00 77.69 79 ARG A O 1
ATOM 611 N N . GLU A 1 80 ? -11.825 -12.247 2.807 1.00 74.88 80 GLU A N 1
ATOM 612 C CA . GLU A 1 80 ? -12.117 -12.120 4.244 1.00 74.88 80 GLU A CA 1
ATOM 613 C C . GLU A 1 80 ? -13.540 -11.608 4.509 1.00 74.88 80 GLU A C 1
ATOM 615 O O . GLU A 1 80 ? -14.229 -12.111 5.395 1.00 74.88 80 GLU A O 1
ATOM 620 N N . ARG A 1 81 ? -14.034 -10.679 3.676 1.00 67.50 81 ARG A N 1
ATOM 621 C CA . ARG A 1 81 ? -15.434 -10.230 3.728 1.00 67.50 81 ARG A CA 1
ATOM 622 C C . ARG A 1 81 ? -16.437 -11.327 3.377 1.00 67.50 81 ARG A C 1
ATOM 624 O O . ARG A 1 81 ? -17.545 -11.303 3.897 1.00 67.50 81 ARG A O 1
ATOM 631 N N . SER A 1 82 ? -16.074 -12.268 2.506 1.00 60.81 82 SER A N 1
ATOM 632 C CA . SER A 1 82 ? -16.929 -13.414 2.175 1.00 60.81 82 SER A CA 1
ATOM 633 C C . SER A 1 82 ? -16.994 -14.437 3.312 1.00 60.81 82 SER A C 1
ATOM 635 O O . SER A 1 82 ? -18.045 -15.032 3.520 1.00 60.81 82 SER A O 1
ATOM 637 N N . THR A 1 83 ? -15.910 -14.617 4.071 1.00 58.88 83 THR A N 1
ATOM 638 C CA . THR A 1 83 ? -15.883 -15.527 5.228 1.00 58.88 83 THR A CA 1
ATOM 639 C C . THR A 1 83 ? -16.676 -14.983 6.417 1.00 58.88 83 THR A C 1
ATOM 641 O O . THR A 1 83 ? -17.244 -15.762 7.165 1.00 58.88 83 THR A O 1
ATOM 644 N N . ALA A 1 84 ? -16.773 -13.659 6.574 1.00 58.28 84 ALA A N 1
ATOM 645 C CA . ALA A 1 84 ? -17.538 -13.027 7.655 1.00 58.28 84 ALA A CA 1
ATOM 646 C C . ALA A 1 84 ? -19.076 -13.109 7.494 1.00 58.28 84 ALA A C 1
ATOM 648 O O . ALA A 1 84 ? -19.799 -12.649 8.374 1.00 58.28 84 ALA A O 1
ATOM 649 N N . LEU A 1 85 ? -19.576 -13.639 6.370 1.00 57.41 85 LEU A N 1
ATOM 650 C CA . LEU A 1 85 ? -21.008 -13.764 6.057 1.00 57.41 85 LEU A CA 1
ATOM 651 C C . LEU A 1 85 ? -21.533 -15.217 6.100 1.00 57.41 85 LEU A C 1
ATOM 653 O O . LEU A 1 85 ? -22.691 -15.433 5.747 1.00 57.41 85 LEU A O 1
ATOM 657 N N . ASN A 1 86 ? -20.707 -16.186 6.513 1.00 43.84 86 ASN A N 1
ATOM 658 C CA . ASN A 1 86 ? -21.088 -17.584 6.781 1.00 43.84 86 ASN A CA 1
ATOM 659 C C . ASN A 1 86 ? -21.014 -17.871 8.281 1.00 43.84 86 ASN A C 1
ATOM 661 O O . ASN A 1 86 ? -21.854 -18.664 8.757 1.00 43.84 86 ASN A O 1
#

Secondary structure (DSSP, 8-state):
--GGG-HHHHHHHHHHHHHHH-TTHHHHHHHHHHHHHHHHHHHSTTTTTTS---HHHHHHHHHHHHHHHHHHHHHHHHHHHHHTT-

Foldseek 3Di:
DCVVVPVVVVVVVVVVVCCVVCVVVVLVVQLQVQLVVQLVVCVDPVCCVVDPPPPVSSVCSSNVSSVVSNVVVVVVVVVVVVVVVD

Radius of gyration: 19.34 Å; Cα contacts (8 Å, |Δi|>4): 50; chains: 1; bounding box: 44×26×61 Å